Protein AF-A0A1J3JVJ7-F1 (afdb_monomer)

Secondary structure (DSSP, 8-state):
--EEEEE-TT-EEE--SEEEE---SS-EEEEE-SEEE--SSGGGS-S-TT-BSEEEES--SEEEE-S-EEE--THHHH-HHHHHHHHTTS---S---B--B---

Sequence (104 aa):
AGGKVEIPAGKEFMVKPVTLQGTCKEETVVQIEGTLVAPAKIWSWPKSSLFQWLNFKWVSNVTIQGSGILDGRGSNWWNLDTYQNQKRNKYIPPMKPTLGFIQV

Structure (mmCIF, N/CA/C/O backbone):
data_AF-A0A1J3JVJ7-F1
#
_entry.id   AF-A0A1J3JVJ7-F1
#
loop_
_atom_site.group_PDB
_atom_site.id
_atom_site.type_symbol
_atom_site.label_atom_id
_atom_site.label_alt_id
_atom_site.label_comp_id
_atom_site.label_asym_id
_atom_site.label_entity_id
_atom_site.label_seq_id
_atom_site.pdbx_PDB_ins_code
_atom_site.Cartn_x
_atom_site.Cartn_y
_atom_site.Cartn_z
_atom_site.occupancy
_atom_site.B_iso_or_equiv
_atom_site.auth_seq_id
_atom_site.auth_comp_id
_atom_site.auth_asym_id
_atom_site.auth_atom_id
_atom_site.pdbx_PDB_model_num
ATOM 1 N N . ALA A 1 1 ? -21.993 4.422 12.858 1.00 63.22 1 ALA A N 1
ATOM 2 C CA . ALA A 1 1 ? -21.655 3.041 12.470 1.00 63.22 1 ALA A CA 1
ATOM 3 C C . ALA A 1 1 ? -20.324 3.068 11.740 1.00 63.22 1 ALA A C 1
ATOM 5 O O . ALA A 1 1 ? -20.125 3.963 10.922 1.00 63.22 1 ALA A O 1
ATOM 6 N N . GLY A 1 2 ? -19.429 2.146 12.088 1.00 80.81 2 GLY A N 1
ATOM 7 C CA . GLY A 1 2 ? -18.166 1.925 11.389 1.00 80.81 2 GLY A CA 1
ATOM 8 C C . GLY A 1 2 ? -18.351 1.459 9.945 1.00 80.81 2 GLY A C 1
ATOM 9 O O . GLY A 1 2 ? -19.477 1.238 9.495 1.00 80.81 2 GLY A O 1
ATOM 10 N N . GLY A 1 3 ? -17.244 1.316 9.220 1.00 88.62 3 GLY A N 1
ATOM 11 C CA . GLY A 1 3 ? -17.242 0.916 7.812 1.00 88.62 3 GLY A CA 1
ATOM 12 C C . GLY A 1 3 ? -16.236 -0.190 7.517 1.00 88.62 3 GLY A C 1
ATOM 13 O O . GLY A 1 3 ? -15.209 -0.307 8.183 1.00 88.62 3 GLY A O 1
ATOM 14 N N . LYS A 1 4 ? -16.516 -0.989 6.486 1.00 91.94 4 LYS A N 1
ATOM 15 C CA . LYS A 1 4 ? -15.587 -1.993 5.965 1.00 91.94 4 LYS A CA 1
ATOM 16 C C . LYS A 1 4 ? -15.297 -1.702 4.498 1.00 91.94 4 LYS A C 1
ATOM 18 O O . LYS A 1 4 ? -16.219 -1.585 3.696 1.00 91.94 4 LYS A O 1
ATOM 23 N N . VAL A 1 5 ? -14.020 -1.587 4.158 1.00 92.50 5 VAL A N 1
ATOM 24 C CA . VAL A 1 5 ? -13.537 -1.524 2.776 1.00 92.50 5 VAL A CA 1
ATOM 25 C C . VAL A 1 5 ? -12.965 -2.892 2.436 1.00 92.50 5 VAL A C 1
ATOM 27 O O . VAL A 1 5 ? -12.063 -3.363 3.124 1.00 92.50 5 VAL A O 1
ATOM 30 N N . GLU A 1 6 ? -13.490 -3.537 1.396 1.00 96.31 6 GLU A N 1
ATOM 31 C CA . GLU A 1 6 ? -13.098 -4.894 1.010 1.00 96.31 6 GLU A CA 1
ATOM 32 C C . GLU A 1 6 ? -12.360 -4.911 -0.327 1.00 96.31 6 GLU A C 1
ATOM 34 O O . GLU A 1 6 ? -12.856 -4.420 -1.341 1.00 96.31 6 GLU A O 1
ATOM 39 N N . ILE A 1 7 ? -11.182 -5.530 -0.328 1.00 97.25 7 ILE A N 1
ATOM 40 C CA . ILE A 1 7 ? -10.437 -5.888 -1.527 1.00 97.25 7 ILE A CA 1
ATOM 41 C C . ILE A 1 7 ? -10.551 -7.414 -1.646 1.00 97.25 7 ILE A C 1
ATOM 43 O O . ILE A 1 7 ? -9.845 -8.130 -0.930 1.00 97.25 7 ILE A O 1
ATOM 47 N N . PRO A 1 8 ? -11.458 -7.932 -2.490 1.00 98.00 8 PRO A N 1
ATOM 48 C CA . PRO A 1 8 ? -11.782 -9.356 -2.521 1.00 98.00 8 PRO A CA 1
ATOM 49 C C . PRO A 1 8 ? -10.648 -10.219 -3.084 1.00 98.00 8 PRO A C 1
ATOM 51 O O . PRO A 1 8 ? -9.897 -9.793 -3.964 1.00 98.00 8 PRO A O 1
ATOM 54 N N . ALA A 1 9 ? -10.583 -11.467 -2.614 1.00 98.06 9 ALA A N 1
ATOM 55 C CA . ALA A 1 9 ? -9.636 -12.471 -3.088 1.00 98.06 9 ALA A CA 1
ATOM 56 C C . ALA A 1 9 ? -9.736 -12.691 -4.608 1.00 98.06 9 ALA A C 1
ATOM 58 O O . ALA A 1 9 ? -10.814 -12.619 -5.204 1.00 98.06 9 ALA A O 1
ATOM 59 N N . GLY A 1 10 ? -8.596 -12.960 -5.250 1.00 97.56 10 GLY A N 1
ATOM 60 C CA . GLY A 1 10 ? -8.520 -13.203 -6.696 1.00 97.56 10 GLY A CA 1
ATOM 61 C C . GLY A 1 10 ? -8.752 -11.964 -7.572 1.00 97.56 10 GLY A C 1
ATOM 62 O O . GLY A 1 10 ? -8.856 -12.093 -8.793 1.00 97.56 10 GLY A O 1
ATOM 63 N N . LYS A 1 11 ? -8.846 -10.766 -6.981 1.00 98.00 11 LYS A N 1
ATOM 64 C CA . LYS A 1 11 ? -8.911 -9.495 -7.711 1.00 98.00 11 LYS A CA 1
ATOM 65 C C . LYS A 1 11 ? -7.635 -8.690 -7.519 1.00 98.00 11 LYS A C 1
ATOM 67 O O . LYS A 1 11 ? -7.049 -8.685 -6.441 1.00 98.00 11 LYS A O 1
ATOM 72 N N . GLU A 1 12 ? -7.253 -7.975 -8.570 1.00 97.75 12 GLU A N 1
ATOM 73 C CA . GLU A 1 12 ? -6.148 -7.022 -8.559 1.00 97.75 12 GLU A CA 1
ATOM 74 C C . GLU A 1 12 ? -6.681 -5.612 -8.829 1.00 97.75 12 GLU A C 1
ATOM 76 O O . GLU A 1 12 ? -7.450 -5.401 -9.770 1.00 97.75 12 GLU A O 1
ATOM 81 N N . PHE A 1 13 ? -6.257 -4.643 -8.017 1.00 95.94 13 PHE A N 1
ATOM 82 C CA . PHE A 1 13 ? -6.623 -3.239 -8.165 1.00 95.94 13 PHE A CA 1
ATOM 83 C C . PHE A 1 13 ? -5.376 -2.365 -8.218 1.00 95.94 13 PHE A C 1
ATOM 85 O O . PHE A 1 13 ? -4.581 -2.320 -7.277 1.00 95.94 13 PHE A O 1
ATOM 92 N N . MET A 1 14 ? -5.229 -1.607 -9.304 1.00 94.62 14 MET A N 1
ATOM 93 C CA . MET A 1 14 ? -4.189 -0.589 -9.385 1.00 94.62 14 MET A CA 1
ATOM 94 C C . MET A 1 14 ? -4.615 0.664 -8.619 1.00 94.62 14 MET A C 1
ATOM 96 O O . MET A 1 14 ? -5.551 1.358 -9.017 1.00 94.62 14 MET A O 1
ATOM 100 N N . VAL A 1 15 ? -3.891 0.983 -7.548 1.00 91.31 15 VAL A N 1
ATOM 101 C CA . VAL A 1 15 ? -4.183 2.116 -6.664 1.00 91.31 15 VAL A CA 1
ATOM 102 C C . VAL A 1 15 ? -3.139 3.197 -6.880 1.00 91.31 15 VAL A C 1
ATOM 104 O O . VAL A 1 15 ? -1.951 2.984 -6.646 1.00 91.31 15 VAL A O 1
ATOM 107 N N . LYS A 1 16 ? -3.573 4.374 -7.336 1.00 87.69 16 LYS A N 1
ATOM 108 C CA . LYS A 1 16 ? -2.709 5.560 -7.377 1.00 87.69 16 LYS A CA 1
ATOM 109 C C . LYS A 1 16 ? -2.410 6.045 -5.953 1.00 87.69 16 LYS A C 1
ATOM 111 O O . LYS A 1 16 ? -3.183 5.742 -5.050 1.00 87.69 16 LYS A O 1
ATOM 116 N N . PRO A 1 17 ? -1.341 6.834 -5.760 1.00 85.94 17 PRO A N 1
ATOM 117 C CA . PRO A 1 17 ? -1.042 7.463 -4.479 1.00 85.94 17 PRO A CA 1
ATOM 118 C C . PRO A 1 17 ? -2.269 8.120 -3.851 1.00 85.94 17 PRO A C 1
ATOM 120 O O . PRO A 1 17 ? -2.899 8.975 -4.479 1.00 85.94 17 PRO A O 1
ATOM 123 N N . VAL A 1 18 ? -2.614 7.699 -2.637 1.00 86.31 18 VAL A N 1
ATOM 124 C CA . VAL A 1 18 ? -3.832 8.115 -1.940 1.00 86.31 18 VAL A CA 1
ATOM 125 C C . VAL A 1 18 ? -3.533 8.397 -0.474 1.00 86.31 18 VAL A C 1
ATOM 127 O O . VAL A 1 18 ? -2.761 7.691 0.175 1.00 86.31 18 VAL A O 1
ATOM 130 N N . THR A 1 19 ? -4.152 9.458 0.043 1.00 85.94 19 THR A N 1
ATOM 131 C CA . THR A 1 19 ? -4.178 9.741 1.478 1.00 85.94 19 THR A CA 1
ATOM 132 C C . THR A 1 19 ? -5.542 9.366 2.031 1.00 85.94 19 THR A C 1
ATOM 134 O O . THR A 1 19 ? -6.555 9.925 1.617 1.00 85.94 19 THR A O 1
ATOM 137 N N . LEU A 1 20 ? -5.549 8.428 2.970 1.00 84.56 20 LEU A N 1
ATOM 138 C CA . LEU A 1 20 ? -6.695 8.085 3.796 1.00 84.56 20 LEU A CA 1
ATOM 139 C C . LEU A 1 20 ? -6.602 8.939 5.059 1.00 84.56 20 LEU A C 1
ATOM 141 O O . LEU A 1 20 ? -5.716 8.742 5.892 1.00 84.56 20 LEU A O 1
ATOM 145 N N . GLN A 1 21 ? -7.465 9.950 5.140 1.00 86.56 21 GLN A N 1
ATOM 146 C CA . GLN A 1 21 ? -7.430 10.955 6.196 1.00 86.56 21 GLN A CA 1
ATOM 147 C C . GLN A 1 21 ? -8.577 10.757 7.188 1.00 86.56 21 GLN A C 1
ATOM 149 O O . GLN A 1 21 ? -9.720 10.557 6.780 1.00 86.56 21 GLN A O 1
ATOM 154 N N . GLY A 1 22 ? -8.261 10.830 8.480 1.00 82.44 22 GLY A N 1
ATOM 155 C CA . GLY A 1 22 ? -9.228 10.758 9.572 1.00 82.44 22 GLY A CA 1
ATOM 156 C C . GLY A 1 22 ? -9.605 12.127 10.166 1.00 82.44 22 GLY A C 1
ATOM 157 O O . GLY A 1 22 ? -9.306 13.176 9.595 1.00 82.44 22 GLY A O 1
ATOM 158 N N . THR A 1 23 ? -10.269 12.163 11.325 1.00 82.00 23 THR A N 1
ATOM 159 C CA . THR A 1 23 ? -10.413 11.049 12.286 1.00 82.00 23 THR A CA 1
ATOM 160 C C . THR A 1 23 ? -11.522 10.057 11.916 1.00 82.00 23 THR A C 1
ATOM 162 O O . THR A 1 23 ? -12.568 10.444 11.394 1.00 82.00 23 THR A O 1
ATOM 165 N N . CYS A 1 24 ? -11.318 8.767 12.203 1.00 81.12 24 CYS A N 1
ATOM 166 C CA . CYS A 1 24 ? -12.399 7.779 12.172 1.00 81.12 24 CYS A CA 1
ATOM 167 C C . CYS A 1 24 ? -12.905 7.614 13.610 1.00 81.12 24 CYS A C 1
ATOM 169 O O . CYS A 1 24 ? -12.170 7.178 14.498 1.00 81.12 24 CYS A O 1
ATOM 171 N N . LYS A 1 25 ? -14.141 8.063 13.859 1.00 81.69 25 LYS A N 1
ATOM 172 C CA . LYS A 1 25 ? -14.763 8.003 15.193 1.00 81.69 25 LYS A CA 1
ATOM 173 C C . LYS A 1 25 ? -15.120 6.567 15.571 1.00 81.69 25 LYS A C 1
ATOM 175 O O . LYS A 1 25 ? -14.840 6.130 16.678 1.00 81.69 25 LYS A O 1
ATOM 180 N N . GLU A 1 26 ? -15.692 5.853 14.612 1.00 88.19 26 GLU A N 1
ATOM 181 C CA . GLU A 1 26 ? -16.065 4.446 14.716 1.00 88.19 26 GLU A CA 1
ATOM 182 C C . GLU A 1 26 ? -15.002 3.565 14.055 1.00 88.19 26 GLU A C 1
ATOM 184 O O . GLU A 1 26 ? -14.269 4.034 13.176 1.00 88.19 26 GLU A O 1
ATOM 189 N N . GLU A 1 27 ? -14.956 2.287 14.435 1.00 89.94 27 GLU A N 1
ATOM 190 C CA . GLU A 1 27 ? -14.027 1.325 13.843 1.00 89.94 27 GLU A CA 1
ATOM 191 C C . GLU A 1 27 ? -14.191 1.247 12.319 1.00 89.94 27 GLU A C 1
ATOM 193 O O . GLU A 1 27 ? -15.293 1.109 11.785 1.00 89.94 27 GLU A O 1
ATOM 198 N N . THR A 1 28 ? -13.073 1.346 11.607 1.00 91.00 28 THR A N 1
ATOM 199 C CA . THR A 1 28 ? -13.018 1.159 10.160 1.00 91.00 28 THR A CA 1
ATOM 200 C C . THR A 1 28 ? -12.040 0.047 9.827 1.00 91.00 28 THR A C 1
ATOM 202 O O . THR A 1 28 ? -10.867 0.117 10.186 1.00 91.00 28 THR A O 1
ATOM 205 N N . VAL A 1 29 ? -12.507 -0.967 9.104 1.00 93.00 29 VAL A N 1
ATOM 206 C CA . VAL A 1 29 ? -11.683 -2.112 8.706 1.00 93.00 29 VAL A CA 1
ATOM 207 C C . VAL A 1 29 ? -11.385 -2.039 7.215 1.00 93.00 29 VAL A C 1
ATOM 209 O O . VAL A 1 29 ? -12.294 -2.003 6.387 1.00 93.00 29 VAL A O 1
ATOM 212 N N . VAL A 1 30 ? -10.106 -2.056 6.860 1.00 92.81 30 VAL A N 1
ATOM 213 C CA . VAL A 1 30 ? -9.636 -2.258 5.489 1.00 92.81 30 VAL A CA 1
ATOM 214 C C . VAL A 1 30 ? -9.218 -3.722 5.365 1.00 92.81 30 VAL A C 1
ATOM 216 O O . VAL A 1 30 ? -8.157 -4.111 5.850 1.00 92.81 30 VAL A O 1
ATOM 219 N N . GLN A 1 31 ? -10.079 -4.538 4.755 1.00 96.94 31 GLN A N 1
ATOM 220 C CA . GLN A 1 31 ? -9.866 -5.969 4.546 1.00 96.94 31 GLN A CA 1
ATOM 221 C C . GLN A 1 31 ? -9.231 -6.212 3.177 1.00 96.94 31 GLN A C 1
ATOM 223 O O . GLN A 1 31 ? -9.876 -5.998 2.148 1.00 96.94 31 GLN A O 1
ATOM 228 N N . ILE A 1 32 ? -7.996 -6.702 3.158 1.00 97.12 32 ILE A N 1
ATOM 229 C CA . ILE A 1 32 ? -7.239 -6.965 1.937 1.00 97.12 32 ILE A CA 1
ATOM 230 C C . ILE A 1 32 ? -7.038 -8.470 1.776 1.00 97.12 32 ILE A C 1
ATOM 232 O O . ILE A 1 32 ? -6.143 -9.043 2.384 1.00 97.12 32 ILE A O 1
ATOM 236 N N . GLU A 1 33 ? -7.851 -9.102 0.930 1.00 98.25 33 GLU A N 1
ATOM 237 C CA . GLU A 1 33 ? -7.667 -10.5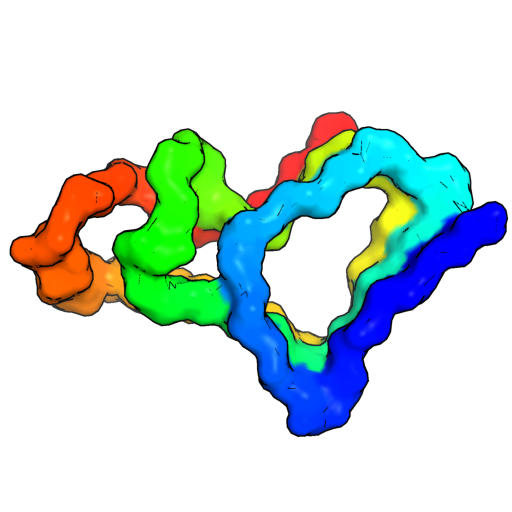02 0.504 1.00 98.25 33 GLU A CA 1
ATOM 238 C C . GLU A 1 33 ? -7.176 -10.621 -0.945 1.00 98.25 33 GLU A C 1
ATOM 240 O O . GLU A 1 33 ? -6.628 -11.644 -1.346 1.00 98.25 33 GLU A O 1
ATOM 245 N N . GLY A 1 34 ? -7.392 -9.584 -1.756 1.00 97.56 34 GLY A N 1
ATOM 246 C CA . GLY A 1 34 ? -6.865 -9.481 -3.116 1.00 97.56 34 GLY A CA 1
ATOM 247 C C . GLY A 1 34 ? -5.497 -8.805 -3.183 1.00 97.56 34 GLY A C 1
ATOM 248 O O . GLY A 1 34 ? -4.780 -8.679 -2.192 1.00 97.56 34 GLY A O 1
ATOM 249 N N . THR A 1 35 ? -5.153 -8.317 -4.370 1.00 98.00 35 THR A N 1
ATOM 250 C CA . THR A 1 35 ? -3.893 -7.620 -4.634 1.00 98.00 35 THR A CA 1
ATOM 251 C C . THR A 1 35 ? -4.154 -6.140 -4.870 1.00 98.00 35 THR A C 1
ATOM 253 O O . THR A 1 35 ? -4.903 -5.761 -5.771 1.00 98.00 35 THR A O 1
ATOM 256 N N . LEU A 1 36 ? -3.499 -5.279 -4.100 1.00 96.06 36 LEU A N 1
ATOM 257 C CA . LEU A 1 36 ? -3.339 -3.874 -4.451 1.00 96.06 36 LEU A CA 1
ATOM 258 C C . LEU A 1 36 ? -1.989 -3.691 -5.125 1.00 96.06 36 LEU A C 1
ATOM 260 O O . LEU A 1 36 ? -0.982 -4.204 -4.642 1.00 96.06 36 LEU A O 1
ATOM 264 N N . VAL A 1 37 ? -1.963 -2.929 -6.215 1.00 94.81 37 VAL A N 1
ATOM 265 C CA . VAL A 1 37 ? -0.736 -2.692 -6.970 1.00 94.81 37 VAL A CA 1
ATOM 266 C C . VAL A 1 37 ? -0.494 -1.212 -7.232 1.00 94.81 37 VAL A C 1
ATOM 268 O O . VAL A 1 37 ? -1.390 -0.468 -7.638 1.00 94.81 37 VAL A O 1
ATOM 271 N N . ALA A 1 38 ? 0.735 -0.762 -7.001 1.0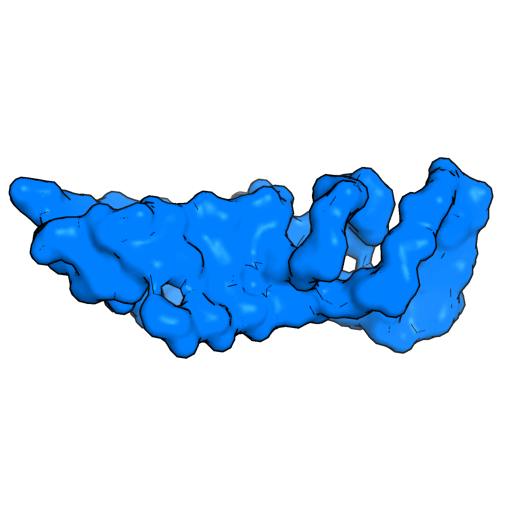0 90.88 38 ALA A N 1
ATOM 272 C CA . ALA A 1 38 ? 1.130 0.612 -7.257 1.00 90.88 38 ALA A CA 1
ATOM 273 C C . ALA A 1 38 ? 1.340 0.871 -8.765 1.00 90.88 38 ALA A C 1
ATOM 275 O O . ALA A 1 38 ? 1.587 -0.055 -9.555 1.00 90.88 38 ALA A O 1
ATOM 276 N N . PRO A 1 39 ? 1.302 2.137 -9.217 1.00 88.69 39 PRO A N 1
ATOM 277 C CA . PRO A 1 39 ? 1.656 2.467 -10.588 1.00 88.69 39 PRO A CA 1
ATOM 278 C C . PRO A 1 39 ? 3.137 2.157 -10.846 1.00 88.69 39 PRO A C 1
ATOM 280 O O . PRO A 1 39 ? 4.016 2.658 -10.146 1.00 88.69 39 PRO A O 1
ATOM 283 N N . ALA A 1 40 ? 3.426 1.376 -11.890 1.00 83.81 40 ALA A N 1
ATOM 284 C CA . ALA A 1 40 ? 4.798 0.984 -12.242 1.00 83.81 40 ALA A CA 1
ATOM 285 C C . ALA A 1 40 ? 5.645 2.142 -12.806 1.00 83.81 40 ALA A C 1
ATOM 287 O O . ALA A 1 40 ? 6.871 2.143 -12.716 1.00 83.81 40 ALA A O 1
ATOM 288 N N . LYS A 1 41 ? 4.981 3.119 -13.429 1.00 80.25 41 LYS A N 1
ATOM 289 C CA . LYS A 1 41 ? 5.609 4.256 -14.106 1.00 80.25 41 LYS A CA 1
ATOM 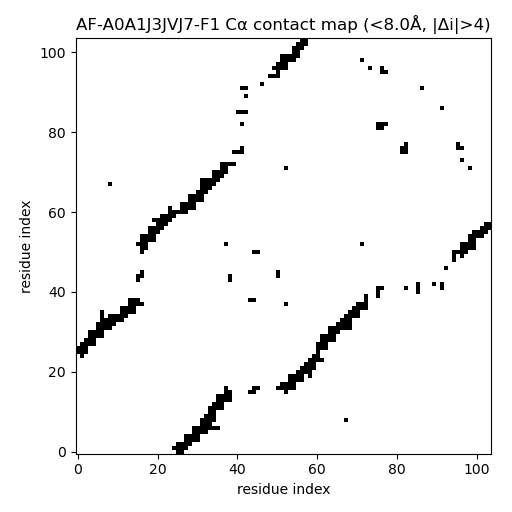290 C C . LYS A 1 41 ? 5.745 5.426 -13.139 1.00 80.25 41 LYS A C 1
ATOM 292 O O . LYS A 1 41 ? 4.729 5.911 -12.643 1.00 80.25 41 LYS A O 1
ATOM 297 N N . ILE A 1 42 ? 6.959 5.941 -12.951 1.00 73.94 42 ILE A N 1
ATOM 298 C CA . ILE A 1 42 ? 7.265 7.046 -12.026 1.00 73.94 42 ILE A CA 1
ATOM 299 C C . ILE A 1 42 ? 6.399 8.285 -12.308 1.00 73.94 42 ILE A C 1
ATOM 301 O O . ILE A 1 42 ? 5.852 8.888 -11.392 1.00 73.94 42 ILE A O 1
ATOM 305 N N . TRP A 1 43 ? 6.162 8.621 -13.579 1.00 74.69 43 TRP A N 1
ATOM 306 C CA . TRP A 1 43 ? 5.323 9.769 -13.962 1.00 74.69 43 TRP A CA 1
ATOM 307 C C . TRP A 1 43 ? 3.820 9.588 -13.699 1.00 74.69 43 TRP A C 1
ATOM 309 O O . TRP A 1 43 ? 3.054 10.529 -13.884 1.00 74.69 43 TRP A O 1
ATOM 319 N N . SER A 1 44 ? 3.375 8.384 -13.324 1.00 79.69 44 SER A N 1
ATOM 320 C CA . SER A 1 44 ? 1.981 8.139 -12.916 1.00 79.69 44 SER A CA 1
ATOM 321 C C . SER A 1 44 ? 1.729 8.505 -11.452 1.00 79.69 44 SER A C 1
ATOM 323 O O . SER A 1 44 ? 0.579 8.491 -11.010 1.00 79.69 44 SER A O 1
ATOM 325 N N . TRP A 1 45 ? 2.788 8.833 -10.711 1.00 77.25 45 TRP A N 1
ATOM 326 C CA . TRP A 1 45 ? 2.713 9.343 -9.351 1.00 77.25 45 TRP A CA 1
ATOM 327 C C . TRP A 1 45 ? 2.543 10.868 -9.378 1.00 77.25 45 TRP A C 1
ATOM 329 O O . TRP A 1 45 ? 3.102 11.537 -10.253 1.00 77.25 45 TRP A O 1
ATOM 339 N N . PRO A 1 46 ? 1.756 11.446 -8.454 1.00 73.00 46 PRO A N 1
ATOM 340 C CA . PRO A 1 46 ? 1.563 12.883 -8.399 1.00 73.00 46 PRO A CA 1
ATOM 341 C C . PRO A 1 46 ? 2.886 13.582 -8.069 1.00 73.00 46 PRO A C 1
ATOM 343 O O . PRO A 1 46 ? 3.725 13.048 -7.344 1.00 73.00 46 PRO A O 1
ATOM 346 N N . LYS A 1 47 ? 3.047 14.817 -8.557 1.00 68.19 47 LYS A N 1
ATOM 347 C CA . LYS A 1 47 ? 4.167 15.709 -8.210 1.00 68.19 47 LYS A CA 1
ATOM 348 C C . LYS A 1 47 ? 4.001 16.2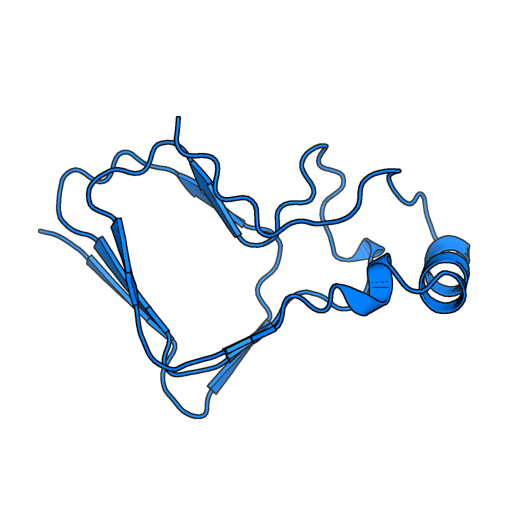63 -6.784 1.00 68.19 47 LYS A C 1
ATOM 350 O O . LYS A 1 47 ? 3.919 17.470 -6.595 1.00 68.19 47 LYS A O 1
ATOM 355 N N . SER A 1 48 ? 3.862 15.388 -5.796 1.00 65.44 48 SER A N 1
ATOM 356 C CA . SER A 1 48 ? 3.690 15.746 -4.387 1.00 65.44 48 SER A CA 1
ATOM 357 C C . SER A 1 48 ? 4.935 15.356 -3.605 1.00 65.44 48 SER A C 1
ATOM 359 O O . SER A 1 48 ? 5.486 14.288 -3.838 1.00 65.44 48 SER A O 1
ATOM 361 N N . SER A 1 49 ? 5.358 16.203 -2.668 1.00 56.84 49 SER A N 1
ATOM 362 C CA . SER A 1 49 ? 6.617 16.083 -1.921 1.00 56.84 49 SER A CA 1
ATOM 363 C C . SER A 1 49 ? 6.747 14.827 -1.055 1.00 56.84 49 SER A C 1
ATOM 365 O O . SER A 1 49 ? 7.834 14.565 -0.561 1.00 56.84 49 SER A O 1
ATOM 367 N N . LEU A 1 50 ? 5.679 14.052 -0.855 1.00 62.03 50 LEU A N 1
ATOM 368 C CA . LEU A 1 50 ? 5.700 12.922 0.075 1.00 62.03 50 LEU A CA 1
ATOM 369 C C . LEU A 1 50 ? 5.891 11.556 -0.603 1.00 62.03 50 LEU A C 1
ATOM 371 O O . LEU A 1 50 ? 6.314 10.630 0.074 1.00 62.03 50 LEU A O 1
ATOM 375 N N . PHE A 1 51 ? 5.606 11.411 -1.907 1.00 71.50 51 PHE A N 1
ATOM 376 C CA . PHE A 1 51 ? 5.699 10.144 -2.675 1.00 71.50 51 PHE A CA 1
ATOM 377 C C . PHE A 1 51 ? 5.158 8.890 -1.967 1.00 71.50 51 PHE A C 1
ATOM 379 O O . PHE A 1 51 ? 5.569 7.774 -2.257 1.00 71.50 51 PHE A O 1
ATOM 386 N N . GLN A 1 52 ? 4.207 9.047 -1.053 1.00 79.25 52 GLN A N 1
ATOM 387 C CA . GLN A 1 52 ? 3.621 7.930 -0.322 1.00 79.25 52 GLN A CA 1
ATOM 388 C C . GLN A 1 52 ? 2.568 7.244 -1.185 1.00 79.25 52 GLN A C 1
ATOM 390 O O . GLN A 1 52 ? 1.729 7.910 -1.792 1.00 79.25 52 GLN A O 1
ATOM 395 N N . TRP A 1 53 ? 2.612 5.913 -1.246 1.00 86.62 53 TRP A N 1
ATOM 396 C CA . TRP A 1 53 ? 1.613 5.146 -1.989 1.00 86.62 53 TRP A CA 1
ATOM 397 C C . TRP A 1 53 ? 0.265 5.137 -1.269 1.00 86.62 53 TRP A C 1
ATOM 399 O O . TRP A 1 53 ? -0.729 5.641 -1.782 1.00 86.62 53 TRP A O 1
ATOM 409 N N . LEU A 1 54 ? 0.258 4.582 -0.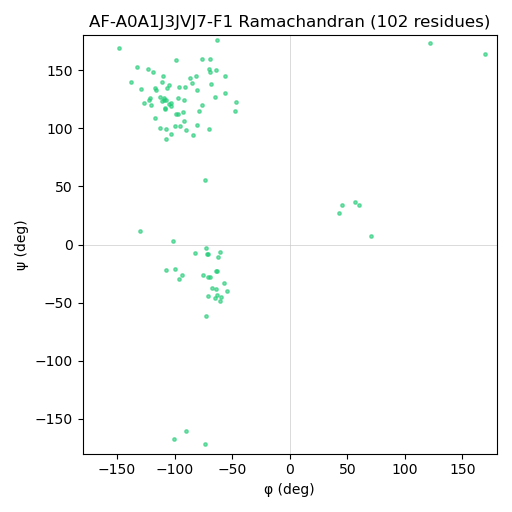062 1.00 88.06 54 LEU A N 1
ATOM 410 C CA . LEU A 1 54 ? -0.876 4.561 0.844 1.00 88.06 54 LEU A CA 1
ATOM 411 C C . LEU A 1 54 ? 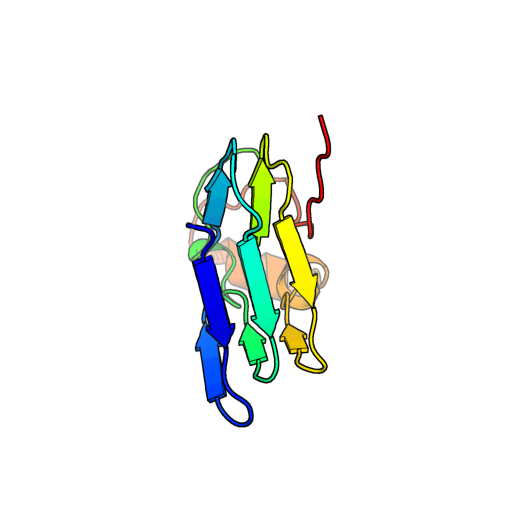-0.441 5.354 2.070 1.00 88.06 54 LEU A C 1
ATOM 413 O O . LEU A 1 54 ? 0.454 4.922 2.795 1.00 88.06 54 LEU A O 1
ATOM 417 N N . ASN A 1 55 ? -1.011 6.541 2.245 1.00 86.19 55 ASN A N 1
ATOM 418 C CA . ASN A 1 55 ? -0.719 7.411 3.375 1.00 86.19 55 ASN A CA 1
ATOM 419 C C . ASN A 1 55 ? -1.921 7.439 4.314 1.00 86.19 55 ASN A C 1
ATOM 421 O O . ASN A 1 55 ? -2.988 7.914 3.932 1.00 86.19 55 ASN A O 1
ATOM 425 N N . PHE A 1 56 ? -1.746 6.963 5.539 1.00 85.44 56 PHE A N 1
ATOM 426 C CA . PHE A 1 56 ? -2.773 7.026 6.574 1.00 85.44 56 PHE A CA 1
ATOM 427 C C . PHE A 1 56 ? -2.466 8.212 7.477 1.00 85.44 56 PHE A C 1
ATOM 429 O O . PHE A 1 56 ? -1.451 8.218 8.168 1.00 85.44 56 PHE A O 1
ATOM 436 N N . LYS A 1 57 ? -3.318 9.239 7.441 1.00 86.12 57 LYS A N 1
ATOM 437 C CA . LYS A 1 57 ? -3.072 10.508 8.127 1.00 86.12 57 LYS A CA 1
ATOM 438 C C . LYS A 1 57 ? -4.180 10.800 9.130 1.00 86.12 57 LYS A C 1
ATOM 440 O O . LYS A 1 57 ? -5.333 10.975 8.748 1.00 86.12 57 LYS A O 1
ATOM 445 N N . TRP A 1 58 ? -3.803 10.929 10.400 1.00 85.81 58 TRP A N 1
ATOM 446 C CA . TRP A 1 58 ? -4.698 11.353 11.490 1.00 85.81 58 TRP A CA 1
ATOM 447 C C . TRP A 1 58 ? -5.885 10.397 11.654 1.00 85.81 58 TRP A C 1
ATOM 449 O O . TRP A 1 58 ? -7.013 10.804 11.932 1.00 85.81 58 TRP A O 1
ATOM 459 N N . VAL A 1 59 ? -5.631 9.115 11.402 1.00 84.69 59 VAL A N 1
ATOM 460 C CA . VAL A 1 59 ? -6.615 8.052 11.553 1.00 84.69 59 VAL A CA 1
ATOM 461 C C . VAL A 1 59 ? -6.525 7.478 12.964 1.00 84.69 59 VAL A C 1
ATOM 463 O O . VAL A 1 59 ? -5.444 7.232 13.487 1.00 84.69 59 VAL A O 1
ATOM 466 N N . SER A 1 60 ? -7.684 7.269 13.570 1.00 85.94 60 SER A N 1
ATOM 467 C CA . SER A 1 60 ? -7.895 6.569 14.839 1.00 85.94 60 SER A CA 1
ATOM 468 C C . SER A 1 60 ? -8.865 5.427 14.562 1.00 85.94 60 SER A C 1
ATOM 470 O O . SER A 1 60 ? -9.682 5.574 13.664 1.00 85.94 60 SER A O 1
ATOM 472 N N . ASN A 1 61 ? -8.815 4.314 15.294 1.00 88.88 61 ASN A N 1
ATOM 473 C CA . ASN A 1 61 ? -9.764 3.200 15.120 1.00 88.88 61 ASN A CA 1
ATOM 474 C C . ASN A 1 61 ? -9.812 2.634 13.681 1.00 88.88 61 ASN A C 1
ATOM 476 O O . ASN A 1 61 ? -10.880 2.275 13.187 1.00 88.88 61 ASN A O 1
ATOM 480 N N . VAL A 1 62 ? -8.665 2.572 12.991 1.00 89.81 62 VAL A N 1
ATOM 481 C CA . VAL A 1 62 ? -8.540 1.911 11.682 1.00 89.81 62 VAL A CA 1
ATOM 482 C C . VAL A 1 62 ? -7.735 0.628 11.828 1.00 89.81 62 VAL A C 1
ATOM 484 O O . VAL A 1 62 ? -6.595 0.667 12.286 1.00 89.81 62 VAL A O 1
ATOM 487 N N . THR A 1 63 ? -8.302 -0.481 11.365 1.00 91.25 63 THR A N 1
ATOM 488 C CA . THR A 1 63 ? -7.636 -1.784 11.294 1.00 91.25 63 THR A CA 1
ATOM 489 C C . THR A 1 63 ? -7.404 -2.144 9.834 1.00 91.25 63 THR A C 1
ATOM 491 O O . THR A 1 63 ? -8.345 -2.201 9.044 1.00 91.25 63 THR A O 1
ATOM 494 N N . ILE A 1 64 ? -6.152 -2.398 9.460 1.00 91.69 64 ILE A N 1
ATOM 495 C CA . ILE A 1 64 ? -5.800 -2.949 8.147 1.00 91.69 64 ILE A CA 1
ATOM 496 C C . ILE A 1 64 ? -5.447 -4.413 8.370 1.00 91.69 64 ILE A C 1
ATOM 498 O O . ILE A 1 64 ? -4.546 -4.712 9.150 1.00 91.69 64 ILE A O 1
ATOM 502 N N . GLN A 1 65 ? -6.161 -5.320 7.711 1.00 94.75 65 GLN A N 1
ATOM 503 C CA . GLN A 1 65 ? -6.005 -6.757 7.923 1.00 94.75 65 GLN A CA 1
ATOM 504 C C . GLN A 1 65 ? -6.276 -7.554 6.647 1.00 94.75 65 GLN A C 1
ATOM 506 O O . GLN A 1 65 ? -6.820 -7.026 5.679 1.00 94.75 65 GLN A O 1
ATOM 511 N N . GLY A 1 66 ? -5.937 -8.840 6.680 1.00 96.44 66 GLY A N 1
ATOM 512 C CA . GLY A 1 66 ? -6.177 -9.795 5.602 1.00 96.44 66 GLY A CA 1
ATOM 513 C C . GLY A 1 66 ? -4.899 -10.450 5.090 1.00 96.44 66 GLY A C 1
ATOM 514 O O . GLY A 1 66 ? -3.798 -10.110 5.525 1.00 96.44 66 GLY A O 1
ATOM 515 N N . SER A 1 67 ? -5.065 -11.435 4.209 1.00 97.06 67 SER A N 1
ATOM 516 C CA . SER A 1 67 ? -3.970 -12.274 3.692 1.00 97.06 67 SER A CA 1
ATOM 517 C C . SER A 1 67 ? -3.487 -11.891 2.287 1.00 97.06 67 SER A C 1
ATOM 519 O O . SER A 1 67 ? -2.623 -12.557 1.716 1.00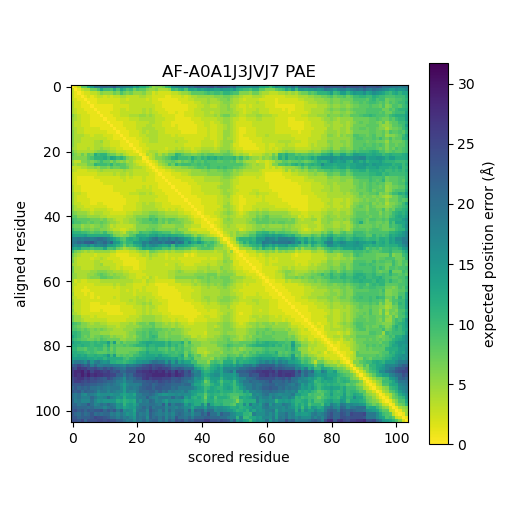 97.06 67 SER A O 1
ATOM 521 N N . GLY A 1 68 ? -4.052 -10.822 1.726 1.00 96.25 68 GLY A N 1
ATOM 522 C CA . GLY A 1 68 ? -3.768 -10.341 0.383 1.00 96.25 68 GLY A CA 1
ATOM 523 C C . GLY A 1 68 ? -2.407 -9.655 0.230 1.00 96.25 68 GLY A C 1
ATOM 524 O O . GLY A 1 68 ? -1.559 -9.650 1.122 1.00 96.25 68 GLY A O 1
ATOM 525 N N . ILE A 1 69 ? -2.188 -9.059 -0.942 1.00 96.38 69 ILE A N 1
ATOM 526 C CA . ILE A 1 69 ? -0.874 -8.564 -1.372 1.00 96.38 69 ILE A CA 1
ATOM 527 C C . ILE A 1 69 ? -0.903 -7.047 -1.561 1.00 96.38 69 ILE A C 1
ATOM 529 O O . ILE A 1 69 ? -1.785 -6.499 -2.220 1.00 96.38 69 ILE A O 1
ATOM 533 N N . LEU A 1 70 ? 0.121 -6.370 -1.041 1.00 94.00 70 LEU A N 1
ATOM 534 C CA . LEU A 1 70 ? 0.434 -4.975 -1.349 1.00 94.00 70 LEU A CA 1
ATOM 535 C C . LEU A 1 70 ? 1.687 -4.914 -2.236 1.00 94.00 70 LEU A C 1
ATOM 537 O O . LEU A 1 70 ? 2.809 -4.842 -1.735 1.00 94.00 70 LEU A O 1
ATOM 541 N N . ASP A 1 71 ? 1.517 -4.927 -3.558 1.00 93.19 71 ASP A N 1
ATOM 542 C CA . ASP A 1 71 ? 2.627 -4.777 -4.506 1.00 93.19 71 ASP A CA 1
ATOM 543 C C . ASP A 1 71 ? 2.951 -3.292 -4.737 1.00 93.19 71 ASP A C 1
ATOM 545 O O . ASP A 1 71 ? 2.383 -2.611 -5.595 1.00 93.19 71 ASP A O 1
ATOM 549 N N . GLY A 1 72 ? 3.915 -2.782 -3.969 1.00 87.94 72 GLY A N 1
ATOM 550 C CA . GLY A 1 72 ? 4.376 -1.396 -4.064 1.00 87.94 72 GLY A CA 1
ATOM 551 C C . GLY A 1 72 ? 5.209 -1.063 -5.309 1.00 87.94 72 GLY A C 1
ATOM 552 O O . GLY A 1 72 ? 5.530 0.108 -5.513 1.00 87.94 72 GLY A O 1
ATOM 553 N N . ARG A 1 73 ? 5.604 -2.051 -6.131 1.00 88.38 73 ARG A N 1
ATOM 554 C CA . ARG A 1 73 ? 6.449 -1.879 -7.335 1.00 88.38 73 ARG A CA 1
ATOM 555 C C . ARG A 1 73 ? 7.678 -0.967 -7.155 1.00 88.38 73 ARG A C 1
ATOM 557 O O . ARG A 1 73 ? 8.100 -0.275 -8.089 1.00 88.38 73 ARG A O 1
ATOM 564 N N . GLY A 1 74 ? 8.277 -0.988 -5.960 1.00 80.06 74 GLY A N 1
ATOM 565 C CA . GLY A 1 74 ? 9.403 -0.127 -5.571 1.00 80.06 74 GLY A CA 1
ATOM 566 C C . GLY A 1 74 ? 10.682 -0.355 -6.384 1.00 80.06 74 GLY A C 1
ATOM 567 O O . GLY A 1 74 ? 11.488 0.559 -6.543 1.00 80.06 74 GLY A O 1
ATOM 568 N N . SER A 1 75 ? 10.845 -1.532 -6.994 1.00 81.12 75 SER A N 1
ATOM 569 C CA . SER A 1 75 ? 11.985 -1.855 -7.864 1.00 81.12 75 SER A CA 1
ATOM 570 C C . SER A 1 75 ? 12.145 -0.882 -9.038 1.00 81.12 75 SER A C 1
ATOM 572 O O . SER A 1 75 ? 13.273 -0.555 -9.398 1.00 81.12 75 SER A O 1
ATOM 574 N N . ASN A 1 76 ? 11.047 -0.337 -9.576 1.00 77.50 76 ASN A N 1
ATOM 575 C CA . ASN A 1 76 ? 11.089 0.676 -10.640 1.00 77.50 76 ASN A CA 1
ATOM 576 C C . ASN A 1 76 ? 11.745 1.992 -10.198 1.00 77.50 76 ASN A C 1
ATOM 578 O O . ASN A 1 76 ? 12.225 2.755 -11.033 1.00 77.50 76 ASN A O 1
ATOM 582 N N . TRP A 1 77 ? 11.761 2.250 -8.890 1.00 73.50 77 TRP A N 1
ATOM 583 C CA . TRP A 1 77 ? 12.344 3.439 -8.281 1.00 73.50 77 TRP A CA 1
ATOM 584 C C . TRP A 1 77 ? 13.770 3.217 -7.783 1.00 73.50 77 TRP A C 1
ATOM 586 O O . TRP A 1 77 ? 14.553 4.163 -7.727 1.00 73.50 77 TRP A O 1
ATOM 596 N N . TRP A 1 78 ? 14.108 1.989 -7.384 1.00 73.94 78 TRP A N 1
ATOM 597 C CA . TRP A 1 78 ? 15.423 1.663 -6.827 1.00 73.94 78 TRP A CA 1
ATOM 598 C C . TRP A 1 78 ? 16.417 1.156 -7.871 1.00 73.94 78 TRP A C 1
ATOM 600 O O . TRP A 1 78 ? 17.618 1.336 -7.685 1.00 73.94 78 TRP A O 1
ATOM 610 N N . ASN A 1 79 ? 15.942 0.566 -8.970 1.00 81.25 79 ASN A N 1
ATOM 611 C CA . ASN A 1 79 ? 16.796 0.171 -10.084 1.00 81.25 79 ASN A CA 1
ATOM 612 C C . ASN A 1 79 ? 17.190 1.404 -10.916 1.00 81.25 79 ASN A C 1
ATOM 614 O O . ASN A 1 79 ? 16.326 2.092 -11.465 1.00 81.25 79 ASN A O 1
ATOM 618 N N . LEU A 1 80 ? 18.497 1.673 -11.008 1.00 71.75 80 LEU A N 1
ATOM 619 C CA . LEU A 1 80 ? 19.039 2.861 -11.667 1.00 71.75 80 LEU A CA 1
ATOM 620 C C . LEU A 1 80 ? 18.721 2.896 -13.167 1.00 71.75 80 LEU A C 1
ATOM 622 O O . LEU A 1 80 ? 18.299 3.938 -13.661 1.00 71.75 80 LEU A O 1
ATOM 626 N N . ASP A 1 81 ? 18.860 1.780 -13.879 1.00 78.38 81 ASP A N 1
ATOM 627 C CA . ASP A 1 81 ? 18.601 1.720 -15.321 1.00 78.38 81 ASP A CA 1
ATOM 628 C C . ASP A 1 81 ? 17.123 1.972 -15.619 1.00 78.38 81 ASP A C 1
ATOM 630 O O . ASP A 1 81 ? 16.777 2.806 -16.462 1.00 78.38 81 ASP A O 1
ATOM 634 N N . THR A 1 82 ? 16.232 1.318 -14.867 1.00 73.56 82 THR A N 1
ATOM 635 C CA . THR A 1 82 ? 14.783 1.536 -14.955 1.00 73.56 82 THR A CA 1
ATOM 636 C C . THR A 1 82 ? 14.427 2.985 -14.639 1.00 73.56 82 THR A C 1
ATOM 638 O O . THR A 1 82 ? 13.683 3.614 -15.393 1.00 73.56 82 THR A O 1
ATOM 641 N N . TYR A 1 83 ? 15.006 3.553 -13.581 1.00 72.50 83 TYR A N 1
ATOM 642 C CA . TYR A 1 83 ? 14.798 4.945 -13.196 1.00 72.50 83 TYR A CA 1
ATOM 643 C C . TYR A 1 83 ? 15.244 5.923 -14.295 1.00 72.50 83 TYR A C 1
ATOM 645 O O . TYR A 1 83 ? 14.473 6.800 -14.688 1.00 72.50 83 TYR A O 1
ATOM 653 N N . GLN A 1 84 ? 16.450 5.765 -14.852 1.00 71.75 84 GLN A N 1
ATOM 654 C CA . GLN A 1 84 ? 16.983 6.644 -15.904 1.00 71.75 84 GLN A CA 1
ATOM 655 C C . GLN A 1 84 ? 16.208 6.511 -17.224 1.00 71.75 84 GLN A C 1
ATOM 657 O O . GLN A 1 84 ? 15.952 7.510 -17.902 1.00 71.75 84 GLN A O 1
ATOM 662 N N . ASN A 1 85 ? 15.770 5.300 -17.578 1.00 71.00 85 ASN A N 1
ATOM 663 C CA . ASN A 1 85 ? 14.918 5.064 -18.746 1.00 71.00 85 ASN A CA 1
ATOM 664 C C . ASN A 1 85 ? 13.556 5.743 -18.605 1.00 71.00 85 ASN A C 1
ATOM 666 O O . ASN A 1 85 ? 13.052 6.325 -19.565 1.00 71.00 85 ASN A O 1
ATOM 670 N N . GLN A 1 86 ? 12.989 5.736 -17.400 1.00 69.69 86 GLN A N 1
ATOM 671 C CA . GLN A 1 86 ? 11.743 6.436 -17.113 1.00 69.69 86 GLN A CA 1
ATOM 672 C C . GLN A 1 86 ? 11.925 7.964 -16.990 1.00 69.69 86 GLN A C 1
ATOM 674 O O . GLN A 1 86 ? 10.997 8.717 -17.291 1.00 69.69 86 GLN A O 1
ATOM 679 N N . LYS A 1 87 ? 13.127 8.437 -16.621 1.00 64.12 87 LYS A N 1
ATOM 680 C CA . LYS A 1 87 ? 13.496 9.862 -16.489 1.00 64.12 87 LYS A CA 1
ATOM 681 C C . LYS A 1 87 ? 13.568 10.610 -17.807 1.00 64.12 87 LYS A C 1
ATOM 683 O O . LYS A 1 87 ? 13.316 11.813 -17.834 1.00 64.12 87 LYS A O 1
ATOM 688 N N . ARG A 1 88 ? 13.865 9.909 -18.903 1.00 60.28 88 ARG A N 1
ATOM 689 C CA . ARG A 1 88 ? 14.039 10.514 -20.231 1.00 60.28 88 ARG A CA 1
ATOM 690 C C . ARG A 1 88 ? 12.805 11.252 -20.772 1.00 60.28 88 ARG A C 1
ATOM 692 O O . ARG A 1 88 ? 12.938 11.916 -21.789 1.00 60.28 88 ARG A O 1
ATOM 699 N N . ASN A 1 89 ? 11.642 11.197 -20.107 1.00 56.59 89 ASN A N 1
ATOM 700 C CA . ASN A 1 89 ? 10.395 11.749 -20.646 1.00 56.59 89 ASN A CA 1
ATOM 701 C C . ASN A 1 89 ? 9.562 12.687 -19.738 1.00 56.59 89 ASN A C 1
ATOM 703 O O . ASN A 1 89 ? 8.426 12.974 -20.111 1.00 56.59 89 ASN A O 1
ATOM 707 N N . LYS A 1 90 ? 10.070 13.176 -18.586 1.00 58.19 90 LYS A N 1
ATOM 708 C CA . LYS A 1 90 ? 9.588 14.360 -17.804 1.00 58.19 90 LYS A CA 1
ATOM 709 C C . LYS A 1 90 ? 10.274 14.434 -16.426 1.00 58.19 90 LYS A C 1
ATOM 711 O O . LYS A 1 90 ? 10.848 13.451 -15.974 1.00 58.19 90 LYS 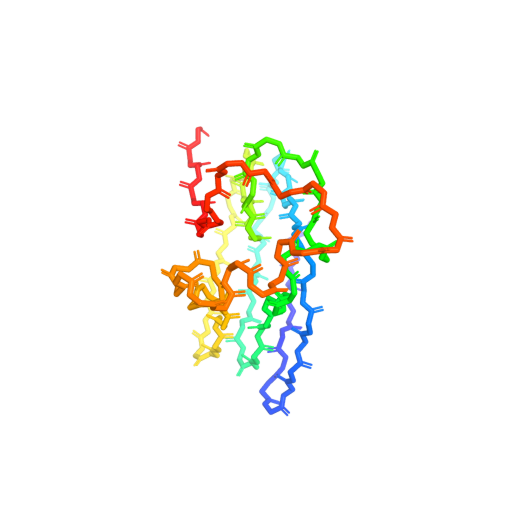A O 1
ATOM 716 N N . TYR A 1 91 ? 10.186 15.598 -15.761 1.00 58.91 91 TYR A N 1
ATOM 717 C CA . TYR A 1 91 ? 10.744 15.868 -14.422 1.00 58.91 91 TYR A CA 1
ATOM 718 C C . TYR A 1 91 ? 10.408 14.754 -13.422 1.00 58.91 91 TYR A C 1
ATOM 720 O O . TYR A 1 91 ? 9.237 14.559 -13.084 1.00 58.91 91 TYR A O 1
ATOM 728 N N . ILE A 1 92 ? 11.449 14.060 -12.951 1.00 57.09 92 ILE A N 1
ATOM 729 C CA . ILE A 1 92 ? 11.350 13.081 -11.875 1.00 57.09 92 ILE A CA 1
ATOM 730 C C . ILE A 1 92 ? 11.755 13.751 -10.560 1.00 57.09 92 ILE A C 1
ATOM 732 O O . ILE A 1 92 ? 12.845 14.324 -10.478 1.00 57.09 92 ILE A O 1
ATOM 736 N N . PRO A 1 93 ? 10.898 13.682 -9.537 1.00 57.03 93 PRO A N 1
ATOM 737 C CA . PRO A 1 93 ? 11.210 14.207 -8.222 1.00 57.03 93 PRO A CA 1
ATOM 738 C C . PRO A 1 93 ? 12.297 13.375 -7.520 1.00 57.03 93 PRO A C 1
ATOM 740 O O . PRO A 1 93 ? 12.377 12.165 -7.717 1.00 57.03 93 PRO A O 1
ATOM 743 N N . PRO A 1 94 ? 13.129 14.000 -6.672 1.00 57.88 94 PRO A N 1
ATOM 744 C CA . PRO A 1 94 ? 14.316 13.370 -6.086 1.00 57.88 94 PRO A CA 1
ATOM 745 C C . PRO A 1 94 ? 14.018 12.316 -5.002 1.00 57.88 94 PRO A C 1
ATOM 747 O O . PRO A 1 94 ? 14.946 11.704 -4.478 1.00 57.88 94 PRO A O 1
ATOM 750 N N . MET A 1 95 ? 12.749 12.109 -4.637 1.00 61.44 95 MET A N 1
ATOM 751 C CA . MET A 1 95 ? 12.335 11.263 -3.517 1.00 61.44 95 MET A CA 1
ATOM 752 C C . MET A 1 95 ? 11.763 9.923 -3.990 1.00 61.44 95 MET A C 1
ATOM 754 O O . MET A 1 95 ? 10.991 9.853 -4.944 1.00 61.44 95 MET A O 1
ATOM 758 N N . LYS A 1 96 ? 12.158 8.852 -3.296 1.00 64.44 96 LYS A N 1
ATOM 759 C CA . LYS A 1 96 ? 11.720 7.472 -3.543 1.00 64.44 96 LYS A CA 1
ATOM 760 C C . LYS A 1 96 ? 10.400 7.221 -2.805 1.00 64.44 96 LYS A C 1
ATOM 762 O O . LYS A 1 96 ? 10.297 7.649 -1.655 1.00 64.44 96 LYS A O 1
ATOM 767 N N . PRO A 1 97 ? 9.421 6.521 -3.398 1.00 60.84 97 PRO A N 1
ATOM 768 C CA . PRO A 1 97 ? 8.184 6.224 -2.719 1.00 60.84 97 PRO A CA 1
ATOM 769 C C . PRO A 1 97 ? 8.432 5.245 -1.590 1.00 60.84 97 PRO A C 1
ATOM 771 O O . PRO A 1 97 ? 9.176 4.269 -1.719 1.00 60.84 97 PRO A O 1
ATOM 774 N N . THR A 1 98 ? 7.776 5.525 -0.482 1.00 63.03 98 THR A N 1
ATOM 775 C CA . THR A 1 98 ? 7.768 4.689 0.705 1.00 63.03 98 THR A CA 1
ATOM 776 C C . THR A 1 98 ? 6.335 4.250 0.975 1.00 63.03 98 THR A C 1
ATOM 778 O O . THR A 1 98 ? 5.367 4.961 0.682 1.00 63.03 98 THR A O 1
ATOM 781 N N . LEU A 1 99 ? 6.186 3.057 1.548 1.00 57.38 99 LEU A N 1
ATOM 782 C CA . LEU A 1 99 ? 5.016 2.778 2.371 1.00 57.38 99 LEU A CA 1
ATOM 783 C C . LEU A 1 99 ? 5.187 3.616 3.639 1.00 57.38 99 LEU A C 1
ATOM 785 O O . LEU A 1 99 ? 6.009 3.302 4.496 1.00 57.38 99 LEU A O 1
ATOM 789 N N . GLY A 1 100 ? 4.503 4.757 3.683 1.00 49.34 100 GLY A N 1
ATOM 790 C CA . GLY A 1 100 ? 4.579 5.695 4.791 1.00 49.34 100 GLY A CA 1
ATOM 791 C C . GLY A 1 100 ? 3.447 5.445 5.772 1.00 49.34 100 GLY A C 1
ATOM 792 O O . GLY A 1 100 ? 2.325 5.881 5.534 1.00 49.34 100 GLY A O 1
ATOM 793 N N . PHE A 1 101 ? 3.753 4.792 6.888 1.00 44.53 101 PHE A N 1
ATOM 794 C CA . PHE A 1 101 ? 2.915 4.855 8.080 1.00 44.53 101 PHE A CA 1
ATOM 795 C C . PHE A 1 101 ? 3.424 6.025 8.923 1.00 44.53 101 PHE A C 1
ATOM 797 O O . PHE A 1 101 ? 4.445 5.902 9.596 1.00 44.53 101 PHE A O 1
ATOM 804 N N . ILE A 1 102 ? 2.773 7.188 8.839 1.00 37.62 102 ILE A N 1
ATOM 805 C CA . ILE A 1 102 ? 3.035 8.291 9.771 1.00 37.62 102 ILE A CA 1
ATOM 806 C C . ILE A 1 102 ? 1.890 8.30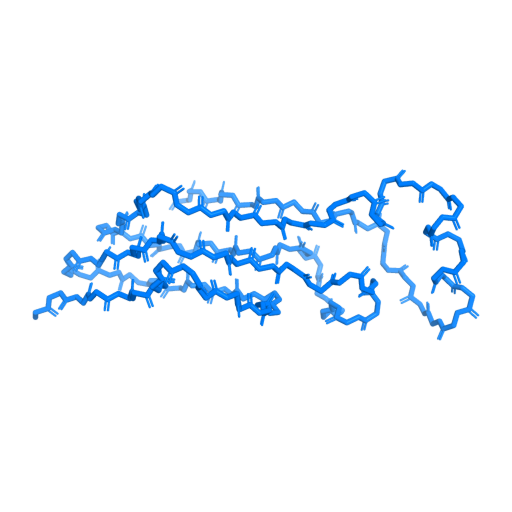6 10.772 1.00 37.62 102 ILE A C 1
ATOM 808 O O . ILE A 1 102 ? 0.837 8.893 10.527 1.00 37.62 102 ILE A O 1
ATOM 812 N N . GLN A 1 103 ? 2.116 7.648 11.902 1.00 34.62 103 GLN A N 1
ATOM 813 C CA . GLN A 1 103 ? 1.287 7.832 13.081 1.00 34.62 103 GLN A CA 1
ATOM 814 C C . GLN A 1 103 ? 1.761 9.118 13.768 1.00 34.62 103 GLN A C 1
ATOM 816 O O . GLN A 1 103 ? 2.840 9.146 14.356 1.00 34.62 103 GLN A O 1
ATOM 821 N N . VAL A 1 104 ? 0.998 10.197 13.595 1.00 35.91 104 VAL A N 1
ATOM 822 C CA . VAL A 1 104 ? 1.042 11.388 14.461 1.00 35.91 104 VAL A CA 1
ATOM 823 C C . VAL A 1 104 ? -0.129 11.327 15.415 1.00 35.91 104 VAL A C 1
ATOM 825 O O . VAL A 1 104 ? -1.235 10.997 14.925 1.00 35.91 104 VAL A O 1
#

Radius of gyration: 15.28 Å; Cα contacts (8 Å, |Δi|>4): 206; chains: 1; bounding box: 41×29×36 Å

Foldseek 3Di:
DEEEADDDAPDEDEAAADEDEDADPEAYEYEAREEYAYDLQQVSHDPDPQLERYHYYNYDNYHYDYDYYYHDNQCCVVPPVSVVVSCVPDDGDPDGYDNDDDDD

Solvent-accessible surface area (backbone atoms only — not comparable to full-atom values): 6193 Å² total; per-residue (Å²): 131,55,53,76,47,79,38,56,64,95,40,77,44,82,47,66,64,42,74,52,70,47,76,37,91,44,54,30,39,41,38,32,42,13,34,41,30,39,65,69,50,76,87,70,48,73,100,51,98,70,43,34,45,58,29,49,39,54,62,42,57,67,47,79,47,70,84,36,43,78,45,66,51,54,61,45,69,70,37,63,67,55,33,54,66,61,42,78,79,53,94,72,75,97,69,72,67,40,87,38,82,52,87,112

pLDDT: mean 80.15, std 15.31, range [34.62, 98.25]

Nearest PDB structures (foldseek):
  7b8b-assembly2_B  TM=7.425E-01  e=3.721E-03  Arabidopsis thaliana
  6n2b-assembly1_A  TM=5.002E-01  e=2.784E+00  Caldicellulosiruptor acetigenus I77R1B

InterPro domains:
  IPR000743 Glycoside hydrolase, family 28 [PF00295] (4-90)
  IPR011050 Pectin lyase fold/virulence factor [SSF51126] (2-79)
  IPR012334 Pectin lyase fold [G3DSA:2.160.20.10] (1-102)

Mean predicted aligned error: 7.54 Å

Organism: Noccaea caerulescens (NCBI:txid107243)